Protein AF-A0A9X9MB03-F1 (afdb_monomer)

Secondary structure (DSSP, 8-state):
--HHHHHHHHHHHHTTS-SEEEETTTEEEESS---TT--HHHHHH--GGG---SS-PPPP--S----------------PPP--

Sequence (84 aa):
MHGKKILQILEDVYTWLPI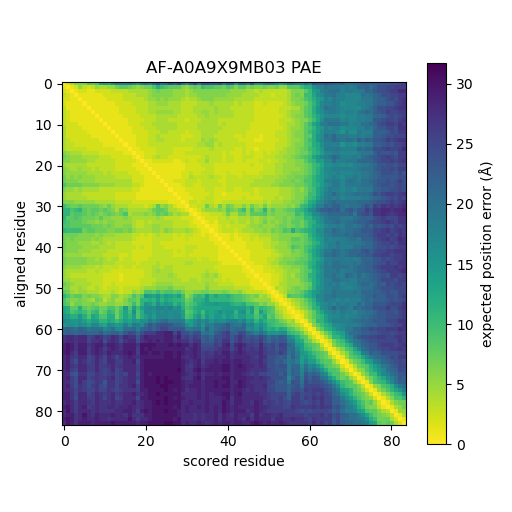GTIIDNEILVIHGGISESTDLNLLHRIERHKMKSVLMPPISVDEDHDTDLKKTKIGATVVPREIK

Solvent-accessible surface area (backbone atoms only — not comparable to full-a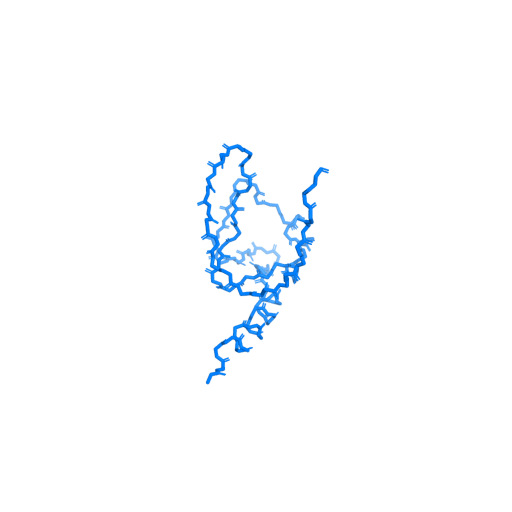tom values): 6042 Å² total; per-residue (Å²): 144,54,66,71,62,53,49,55,52,49,24,59,56,55,12,70,56,76,78,58,52,69,49,92,88,76,46,80,47,59,87,90,70,86,57,98,83,66,48,70,70,58,62,74,66,57,67,54,66,76,53,75,49,82,89,58,80,87,77,82,85,69,86,87,73,98,66,89,78,77,77,87,85,88,84,89,82,90,80,88,82,87,87,133

Mean predicted aligned error: 13.11 Å

Foldseek 3Di:
DCVVVVLVVVQQVQLPDQQWDDDPVPDIGGDPDDDPPDDPVVSVPDSSNVDGDDPDDDDDCPDDDDDPPDDPDDDDDDDDDDDD

Structure (mmCIF, N/CA/C/O backbone):
data_AF-A0A9X9MB03-F1
#
_entry.id   AF-A0A9X9MB03-F1
#
loop_
_atom_site.group_PDB
_atom_site.id
_atom_site.type_symbol
_atom_site.label_atom_id
_atom_site.label_alt_id
_atom_site.label_comp_id
_atom_site.label_asym_id
_atom_site.label_entity_id
_atom_site.label_seq_id
_atom_site.pdbx_PDB_ins_code
_atom_site.Cartn_x
_atom_site.Cartn_y
_atom_site.Cartn_z
_atom_site.occupancy
_atom_site.B_iso_or_equiv
_atom_site.auth_seq_id
_atom_site.auth_comp_id
_atom_site.auth_asym_id
_atom_site.auth_atom_id
_atom_site.pdbx_PDB_model_num
ATOM 1 N N . MET A 1 1 ? 15.088 -8.298 -24.692 1.00 58.84 1 MET A N 1
ATOM 2 C CA . MET A 1 1 ? 15.692 -7.647 -23.502 1.00 58.84 1 MET A CA 1
ATOM 3 C C . MET A 1 1 ? 14.817 -6.466 -23.067 1.00 58.84 1 MET A C 1
ATOM 5 O O . MET A 1 1 ? 15.078 -5.346 -23.482 1.00 58.84 1 MET A O 1
ATOM 9 N N . HIS A 1 2 ? 13.752 -6.692 -22.282 1.00 93.94 2 HIS A N 1
ATOM 10 C CA . HIS A 1 2 ? 12.830 -5.617 -21.848 1.00 93.94 2 HIS A CA 1
ATOM 11 C C . HIS A 1 2 ? 12.544 -5.595 -20.341 1.00 93.94 2 HIS A C 1
ATOM 13 O O . HIS A 1 2 ? 11.996 -4.611 -19.853 1.00 93.94 2 HIS A O 1
ATOM 19 N N . GLY A 1 3 ? 12.965 -6.625 -19.594 1.00 92.62 3 GLY A N 1
ATOM 20 C CA . GLY A 1 3 ? 12.645 -6.775 -18.169 1.00 92.62 3 GLY A CA 1
ATOM 21 C C . GLY A 1 3 ? 13.028 -5.563 -17.321 1.00 92.62 3 GLY A C 1
ATOM 22 O O . GLY A 1 3 ? 12.211 -5.095 -16.543 1.00 92.62 3 GLY A O 1
ATOM 23 N N . LYS A 1 4 ? 14.211 -4.973 -17.550 1.00 91.00 4 LYS A N 1
ATOM 24 C CA . LYS A 1 4 ? 14.636 -3.751 -16.844 1.00 91.00 4 LYS A CA 1
ATOM 25 C C . LYS A 1 4 ? 13.659 -2.586 -17.043 1.00 91.00 4 LYS A C 1
ATOM 27 O O . LYS A 1 4 ? 13.308 -1.918 -16.083 1.00 91.00 4 LYS A O 1
ATOM 32 N N . LYS A 1 5 ? 13.212 -2.355 -18.281 1.00 94.00 5 LYS A N 1
ATOM 33 C CA . LYS A 1 5 ? 12.283 -1.263 -18.606 1.00 94.00 5 LYS A CA 1
ATOM 34 C C . LYS A 1 5 ? 10.896 -1.516 -18.012 1.00 94.00 5 LYS A C 1
ATOM 36 O O . LYS A 1 5 ? 10.272 -0.590 -17.516 1.00 94.00 5 LYS A O 1
ATOM 41 N N . ILE A 1 6 ? 10.439 -2.768 -18.046 1.00 94.12 6 ILE A N 1
ATOM 42 C CA . ILE A 1 6 ? 9.170 -3.179 -17.433 1.00 94.12 6 ILE A CA 1
ATOM 43 C C . ILE A 1 6 ? 9.224 -2.953 -15.920 1.00 94.12 6 ILE A C 1
ATOM 45 O O . ILE A 1 6 ? 8.319 -2.336 -15.373 1.00 94.12 6 ILE A O 1
ATOM 49 N N . LEU A 1 7 ? 10.301 -3.389 -15.262 1.00 92.19 7 LEU A N 1
ATOM 50 C CA . LEU A 1 7 ? 10.456 -3.250 -13.817 1.00 92.19 7 LEU A CA 1
ATOM 51 C C . LEU A 1 7 ? 10.473 -1.782 -13.380 1.00 92.19 7 LEU A C 1
ATOM 53 O O . LEU A 1 7 ? 9.787 -1.443 -12.430 1.00 92.19 7 LEU A O 1
ATOM 57 N N . GLN A 1 8 ? 11.166 -0.907 -14.113 1.00 90.88 8 GLN A N 1
ATOM 58 C CA . GLN A 1 8 ? 11.173 0.534 -13.830 1.00 90.88 8 GLN A CA 1
ATOM 59 C C . GLN A 1 8 ? 9.768 1.151 -13.894 1.00 90.88 8 GLN A C 1
ATOM 61 O O . GLN A 1 8 ? 9.395 1.934 -13.028 1.00 90.88 8 GLN A O 1
ATOM 66 N N . ILE A 1 9 ? 8.969 0.772 -14.895 1.00 93.75 9 ILE A N 1
ATOM 67 C CA . ILE A 1 9 ? 7.587 1.255 -15.015 1.00 93.75 9 ILE A CA 1
ATOM 68 C C . ILE A 1 9 ? 6.729 0.708 -13.869 1.00 93.75 9 ILE A C 1
ATOM 70 O O . ILE A 1 9 ? 5.943 1.451 -13.292 1.00 93.75 9 ILE A O 1
ATOM 74 N N . LEU A 1 10 ? 6.879 -0.575 -13.524 1.00 93.44 10 LEU A N 1
ATOM 75 C CA . LEU A 1 10 ? 6.156 -1.178 -12.402 1.00 93.44 10 LEU A CA 1
ATOM 76 C C . LEU A 1 10 ? 6.516 -0.512 -11.071 1.00 93.44 10 LEU A C 1
ATOM 78 O O . LEU A 1 10 ? 5.616 -0.236 -10.286 1.00 93.44 10 LEU A O 1
ATOM 82 N N . GLU A 1 11 ? 7.797 -0.210 -10.844 1.00 91.00 11 GLU A N 1
ATOM 83 C CA . GLU A 1 11 ? 8.264 0.525 -9.664 1.00 91.00 11 GLU A CA 1
ATOM 84 C C . GLU A 1 11 ? 7.568 1.871 -9.539 1.00 91.00 11 GLU A C 1
ATOM 86 O O . GLU A 1 11 ? 7.059 2.185 -8.466 1.00 91.00 11 GLU A O 1
ATOM 91 N N . ASP A 1 12 ? 7.470 2.625 -10.632 1.00 91.31 12 ASP A N 1
ATOM 92 C CA . ASP A 1 12 ? 6.801 3.920 -10.626 1.00 91.31 12 ASP A CA 1
ATOM 93 C C . ASP A 1 12 ? 5.284 3.782 -10.428 1.00 91.31 12 ASP A C 1
ATOM 95 O O . ASP A 1 12 ? 4.711 4.484 -9.597 1.00 91.31 12 ASP A O 1
ATOM 99 N N . VAL A 1 13 ? 4.621 2.850 -11.121 1.00 93.50 13 VAL A N 1
ATOM 100 C CA . VAL A 1 13 ? 3.168 2.627 -10.995 1.00 93.50 13 VAL A CA 1
ATOM 101 C C . VAL A 1 13 ? 2.794 2.182 -9.580 1.00 93.50 13 VAL A C 1
ATOM 103 O O . VAL A 1 13 ? 1.827 2.683 -9.010 1.00 93.50 13 VAL A O 1
ATOM 106 N N . TYR A 1 14 ? 3.570 1.281 -8.976 1.00 91.44 14 TYR A N 1
ATOM 107 C CA . TYR A 1 14 ? 3.258 0.723 -7.659 1.00 91.44 14 TYR A CA 1
ATOM 108 C C . TYR A 1 14 ? 3.429 1.744 -6.533 1.00 91.44 14 TYR A C 1
ATOM 110 O O . TYR A 1 14 ? 2.870 1.555 -5.451 1.00 91.44 14 TYR A O 1
ATOM 118 N N . THR A 1 15 ? 4.145 2.848 -6.772 1.00 91.38 15 THR A N 1
ATOM 119 C CA . THR A 1 15 ? 4.226 3.953 -5.807 1.00 91.38 15 THR A CA 1
ATOM 120 C C . THR A 1 15 ? 2.888 4.664 -5.586 1.00 91.38 15 THR A C 1
ATOM 122 O O . THR A 1 15 ? 2.692 5.278 -4.540 1.00 91.38 15 THR A O 1
ATOM 125 N N . TRP A 1 16 ? 1.946 4.539 -6.526 1.00 92.06 16 TRP A N 1
ATOM 126 C CA . TRP A 1 16 ? 0.630 5.180 -6.461 1.00 92.06 16 TRP A CA 1
ATOM 127 C C . TRP A 1 16 ? -0.449 4.318 -5.810 1.00 92.06 16 TRP A C 1
ATOM 129 O O . TRP A 1 16 ? -1.564 4.792 -5.599 1.00 92.06 16 TRP A O 1
ATOM 139 N N . LEU A 1 17 ? -0.147 3.057 -5.492 1.00 91.50 17 LEU A N 1
ATOM 140 C CA . LEU A 1 17 ? -1.121 2.184 -4.851 1.00 91.50 17 LEU A CA 1
ATOM 141 C C . LEU A 1 17 ? -1.380 2.648 -3.409 1.00 91.50 17 LEU A C 1
ATOM 143 O O . LEU A 1 17 ? -0.420 2.869 -2.661 1.00 91.50 17 LEU A O 1
ATOM 147 N N . PRO A 1 18 ? -2.653 2.781 -3.000 1.00 90.75 18 PRO A N 1
ATOM 148 C CA . PRO A 1 18 ? -2.994 3.193 -1.647 1.00 90.75 18 PRO A CA 1
ATOM 149 C C . PRO A 1 18 ? -2.518 2.155 -0.626 1.00 90.75 18 PRO A C 1
ATOM 151 O O . PRO A 1 18 ? -2.487 0.955 -0.891 1.00 90.75 18 PRO A O 1
ATOM 154 N N . ILE A 1 19 ? -2.167 2.631 0.567 1.00 90.31 19 ILE A N 1
ATOM 155 C CA . ILE A 1 19 ? -1.737 1.784 1.695 1.00 90.31 19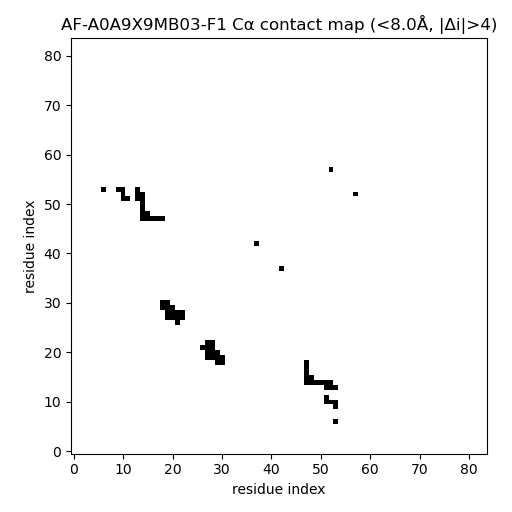 ILE A CA 1
ATOM 156 C C . ILE A 1 19 ? -2.910 1.160 2.455 1.00 90.31 19 ILE A C 1
ATOM 158 O O . ILE A 1 19 ? -2.751 0.141 3.124 1.00 90.31 19 ILE A O 1
ATOM 162 N N . GLY A 1 20 ? -4.084 1.773 2.341 1.00 92.81 20 GLY A N 1
ATOM 163 C CA . GLY A 1 20 ? -5.303 1.375 3.018 1.00 92.81 20 GLY A CA 1
ATOM 164 C C . GLY A 1 20 ? -6.455 2.293 2.661 1.00 92.81 20 GLY A C 1
ATOM 165 O O . GLY A 1 20 ? -6.265 3.324 2.014 1.00 92.81 20 GLY A O 1
ATOM 166 N N . THR A 1 21 ? -7.646 1.916 3.100 1.00 94.69 21 THR A N 1
ATOM 167 C CA . THR A 1 21 ? -8.850 2.735 2.972 1.00 94.69 21 THR A CA 1
ATOM 168 C C . THR A 1 21 ? -9.696 2.631 4.234 1.00 94.69 21 THR A C 1
ATOM 170 O O . THR A 1 21 ? -9.594 1.649 4.972 1.00 94.69 21 THR A O 1
ATOM 173 N N . ILE A 1 22 ? -10.519 3.648 4.478 1.00 95.25 22 ILE A N 1
ATOM 174 C CA . ILE A 1 22 ? -11.505 3.665 5.557 1.00 95.25 22 ILE A CA 1
ATOM 175 C C . ILE A 1 22 ? -12.884 3.687 4.909 1.00 95.25 22 ILE A C 1
ATOM 177 O O . ILE A 1 22 ? -13.177 4.575 4.109 1.00 95.25 22 ILE A O 1
ATOM 181 N N . ILE A 1 23 ? -13.711 2.704 5.247 1.00 97.56 23 ILE A N 1
ATOM 182 C CA . ILE A 1 23 ? -15.081 2.569 4.750 1.00 97.56 23 ILE A CA 1
ATOM 183 C C . ILE A 1 23 ? -16.031 3.032 5.853 1.00 97.56 23 ILE A C 1
ATOM 185 O O . ILE A 1 23 ? -15.853 2.660 7.014 1.00 97.56 23 ILE A O 1
ATOM 189 N N . ASP A 1 24 ? -16.988 3.885 5.484 1.00 97.88 24 ASP A N 1
ATOM 190 C CA . ASP A 1 24 ? -18.038 4.430 6.358 1.00 97.88 24 ASP A CA 1
ATOM 191 C C . ASP A 1 24 ? -17.529 5.079 7.654 1.00 97.88 24 ASP A C 1
ATOM 193 O O . ASP A 1 24 ? -18.250 5.174 8.637 1.00 97.88 24 ASP A O 1
ATOM 197 N N . ASN A 1 25 ? -16.273 5.543 7.666 1.00 95.38 25 ASN A N 1
ATOM 198 C CA . ASN A 1 25 ? -15.593 6.071 8.855 1.00 95.38 25 ASN A CA 1
ATOM 199 C C . ASN A 1 25 ? -15.472 5.072 10.026 1.00 95.38 25 ASN A C 1
ATOM 201 O O . ASN A 1 25 ? -15.108 5.474 11.129 1.00 95.38 25 ASN A O 1
ATOM 205 N N . GLU A 1 26 ? -15.702 3.781 9.779 1.00 95.94 26 GLU A N 1
ATOM 206 C CA . GLU A 1 26 ? -15.768 2.741 10.813 1.00 95.94 26 GLU A CA 1
ATOM 207 C C . GLU A 1 26 ? -14.790 1.588 10.562 1.00 95.94 26 GLU A C 1
ATOM 209 O O . GLU A 1 26 ? -14.237 1.024 11.506 1.00 95.94 26 GLU A O 1
ATOM 214 N N . ILE A 1 27 ? -14.540 1.238 9.296 1.00 95.88 27 ILE A N 1
ATOM 215 C CA . ILE A 1 27 ? -13.794 0.027 8.940 1.00 95.88 27 ILE A CA 1
ATOM 216 C C . ILE A 1 27 ? -12.485 0.398 8.247 1.00 95.88 27 ILE A C 1
ATOM 218 O O . ILE A 1 27 ? -12.484 0.874 7.112 1.00 95.88 27 ILE A O 1
ATOM 222 N N . LEU A 1 28 ? -11.357 0.132 8.910 1.00 94.88 28 LEU A N 1
ATOM 223 C CA . LEU A 1 28 ? -10.021 0.237 8.320 1.00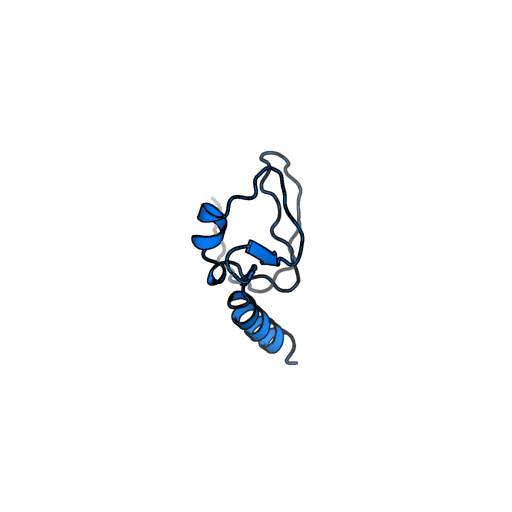 94.88 28 LEU A CA 1
ATOM 224 C C . LEU A 1 28 ? -9.667 -1.048 7.555 1.00 94.88 28 LEU A C 1
ATOM 226 O O . LEU A 1 28 ? -9.640 -2.132 8.134 1.00 94.88 28 LEU A O 1
ATOM 230 N N . VAL A 1 29 ? -9.326 -0.917 6.271 1.00 95.19 29 VAL A N 1
ATOM 231 C CA . VAL A 1 29 ? -8.881 -2.020 5.402 1.00 95.19 29 VAL A CA 1
ATOM 232 C C . VAL A 1 29 ? -7.436 -1.777 4.948 1.00 95.19 29 VAL A C 1
ATOM 234 O O . VAL A 1 29 ? -7.163 -0.772 4.291 1.00 95.19 29 VAL A O 1
ATOM 237 N N . ILE A 1 30 ? -6.514 -2.696 5.273 1.00 93.19 30 ILE A N 1
ATOM 238 C CA . ILE A 1 30 ? -5.064 -2.620 4.976 1.00 93.19 30 ILE A CA 1
ATOM 239 C C . ILE A 1 30 ? -4.471 -4.004 4.648 1.00 93.19 30 ILE A C 1
ATOM 241 O O . ILE A 1 30 ? -4.993 -5.021 5.095 1.00 93.19 30 ILE A O 1
ATOM 245 N N . HIS A 1 31 ? -3.380 -4.058 3.868 1.00 85.31 31 HIS A N 1
ATOM 246 C CA . HIS A 1 31 ? -2.856 -5.319 3.306 1.00 85.31 31 HIS A CA 1
ATOM 247 C C . HIS A 1 31 ? -2.010 -6.176 4.271 1.00 85.31 31 HIS A C 1
ATOM 249 O O . HIS A 1 31 ? -2.024 -7.396 4.154 1.00 85.31 31 HIS A O 1
ATOM 255 N N . GLY A 1 32 ? -1.272 -5.568 5.206 1.00 84.25 32 GLY A N 1
ATOM 256 C CA . GLY A 1 32 ? -0.436 -6.301 6.171 1.00 84.25 32 GLY A CA 1
ATOM 257 C C . GLY A 1 32 ? -1.156 -6.591 7.488 1.00 84.25 32 GLY A C 1
ATOM 258 O O . GLY A 1 32 ? -1.206 -7.729 7.941 1.00 84.25 32 GLY A O 1
ATOM 259 N N . GLY A 1 33 ? -1.725 -5.547 8.090 1.00 87.50 33 GLY A N 1
ATOM 260 C CA . GLY A 1 33 ? -2.333 -5.594 9.417 1.00 87.50 33 GLY A CA 1
ATOM 261 C C . GLY A 1 33 ? -1.907 -4.395 10.257 1.00 87.50 33 GLY A C 1
ATOM 262 O O . GLY A 1 33 ? -1.218 -3.499 9.768 1.00 87.50 33 GLY A O 1
ATOM 263 N N . ILE A 1 34 ? -2.353 -4.372 11.508 1.00 92.25 34 ILE A N 1
ATOM 264 C CA . ILE A 1 34 ? -2.052 -3.304 12.464 1.00 92.25 34 ILE A CA 1
ATOM 265 C C . ILE A 1 34 ? -0.880 -3.695 13.370 1.00 92.25 34 ILE A C 1
ATOM 267 O O . ILE A 1 34 ? -0.664 -4.867 13.672 1.00 92.25 34 ILE A O 1
ATO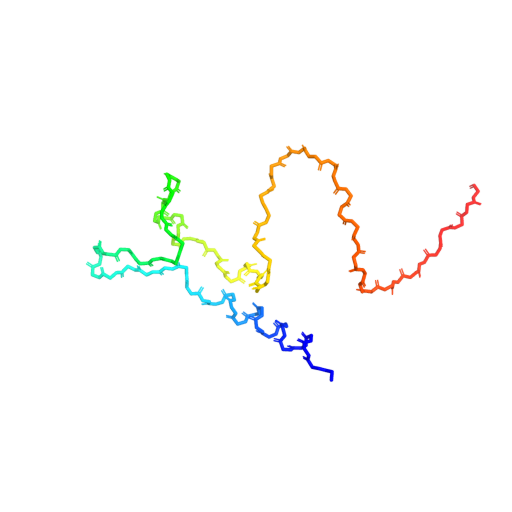M 271 N N . SER 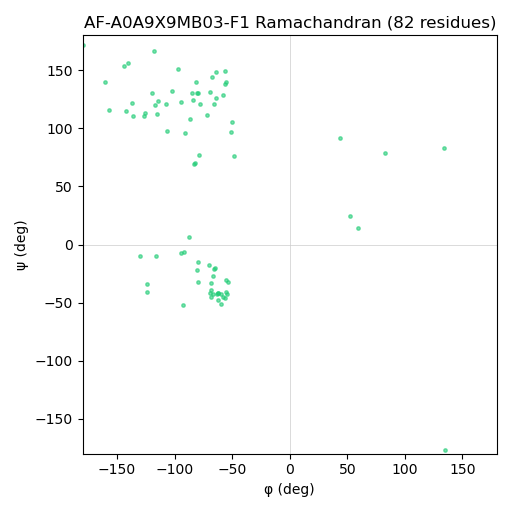A 1 35 ? -0.149 -2.688 13.820 1.00 90.12 35 SER A N 1
ATOM 272 C CA . SER A 1 35 ? 0.889 -2.751 14.849 1.00 90.12 35 SER A CA 1
ATOM 273 C C . SER A 1 35 ? 0.490 -1.882 16.045 1.00 90.12 35 SER A C 1
ATOM 275 O O . SER A 1 35 ? -0.386 -1.026 15.928 1.00 90.12 35 SER A O 1
ATOM 277 N N . GLU A 1 36 ? 1.180 -2.032 17.178 1.00 93.31 36 GLU A N 1
ATOM 278 C CA . GLU A 1 36 ? 1.029 -1.131 18.337 1.00 93.31 36 GLU A CA 1
ATOM 279 C C . GLU A 1 36 ? 1.270 0.346 17.967 1.00 93.31 36 GLU A C 1
ATOM 281 O O . GLU A 1 36 ? 0.647 1.248 18.516 1.00 93.31 36 GLU A O 1
ATOM 286 N N . SER A 1 37 ? 2.129 0.589 16.975 1.00 90.44 37 SER A N 1
ATOM 287 C CA . SER A 1 37 ? 2.475 1.914 16.453 1.00 90.44 37 SER A CA 1
ATOM 288 C C . SER A 1 37 ? 1.549 2.432 15.344 1.00 90.44 37 SER A C 1
ATOM 290 O O . SER A 1 37 ? 1.850 3.453 14.724 1.00 90.44 37 SER A O 1
ATOM 292 N N . THR A 1 38 ? 0.449 1.738 15.035 1.00 92.31 38 THR A N 1
ATOM 293 C CA . THR A 1 38 ? -0.465 2.167 13.968 1.00 92.31 38 THR A CA 1
ATOM 294 C C . THR A 1 38 ? -1.265 3.400 14.396 1.00 92.31 38 THR A C 1
ATOM 296 O O . THR A 1 38 ? -2.155 3.309 15.235 1.00 92.31 38 THR A O 1
ATOM 299 N N . ASP A 1 39 ? -0.981 4.546 13.767 1.00 93.12 39 ASP A N 1
ATOM 300 C CA . ASP A 1 39 ? -1.717 5.808 13.924 1.00 93.12 39 ASP A CA 1
ATOM 301 C C . ASP A 1 39 ? -2.309 6.273 12.583 1.00 93.12 39 ASP A C 1
ATOM 303 O O . ASP A 1 39 ? -1.619 6.365 11.565 1.00 93.12 39 ASP A O 1
ATOM 307 N N . LEU A 1 40 ? -3.601 6.604 12.587 1.00 92.94 40 LEU A N 1
ATOM 308 C CA . LEU A 1 40 ? -4.344 7.052 11.407 1.00 92.94 40 LEU A CA 1
ATOM 309 C C . LEU A 1 40 ? -3.885 8.432 10.918 1.00 92.94 40 LEU A C 1
ATOM 311 O O . LEU A 1 40 ? -3.885 8.679 9.711 1.00 92.94 40 LEU A O 1
ATOM 315 N N . ASN A 1 41 ? -3.462 9.324 11.822 1.00 92.75 41 ASN A N 1
ATOM 316 C CA . ASN A 1 41 ? -2.961 10.644 11.426 1.00 92.75 41 ASN A CA 1
ATOM 317 C C . ASN A 1 41 ? -1.621 10.531 10.702 1.00 92.75 41 ASN A C 1
ATOM 319 O O . ASN A 1 41 ? -1.408 11.203 9.689 1.00 92.75 41 ASN A O 1
ATOM 323 N N . LEU A 1 42 ? -0.737 9.666 11.201 1.00 91.44 42 LEU A N 1
ATOM 324 C CA . LEU A 1 42 ? 0.487 9.294 10.509 1.00 91.44 42 LEU A CA 1
ATOM 325 C C . LEU A 1 42 ? 0.167 8.670 9.147 1.00 91.44 42 LEU A C 1
ATOM 327 O O . LEU A 1 42 ? 0.674 9.154 8.138 1.00 91.44 42 LEU A O 1
ATOM 331 N N . LEU A 1 43 ? -0.720 7.668 9.099 1.00 91.12 43 LEU A N 1
ATOM 332 C CA . LEU A 1 43 ? -1.099 6.966 7.868 1.00 91.12 43 LEU A CA 1
ATOM 333 C C . LEU A 1 43 ? -1.609 7.931 6.786 1.00 91.12 43 LEU A C 1
ATOM 335 O O . LEU A 1 43 ? -1.224 7.822 5.625 1.00 91.12 43 LEU A O 1
ATOM 339 N N . HIS A 1 44 ? -2.413 8.923 7.172 1.00 90.50 44 HIS A N 1
ATOM 340 C CA . HIS A 1 44 ? -2.935 9.944 6.264 1.00 90.50 44 HIS A CA 1
ATOM 341 C C . HIS A 1 44 ? -1.852 10.874 5.688 1.00 90.50 44 HIS A C 1
ATOM 343 O O . HIS A 1 44 ? -2.013 11.411 4.594 1.00 90.50 44 HIS A O 1
ATOM 349 N N . ARG A 1 45 ? -0.743 11.073 6.410 1.00 91.81 45 ARG A N 1
ATOM 350 C CA . ARG A 1 45 ? 0.355 11.975 6.020 1.00 91.81 45 ARG A CA 1
ATOM 351 C C . ARG A 1 45 ? 1.490 11.271 5.280 1.00 91.81 45 ARG A C 1
ATOM 353 O O . ARG A 1 45 ? 2.399 11.948 4.802 1.00 91.81 45 ARG A O 1
ATOM 360 N N . ILE A 1 46 ? 1.467 9.941 5.184 1.00 90.81 46 ILE A N 1
ATOM 361 C CA . ILE A 1 46 ? 2.523 9.179 4.514 1.00 90.81 46 ILE A CA 1
ATOM 362 C C . ILE A 1 46 ? 2.576 9.527 3.023 1.00 90.81 46 ILE A C 1
ATOM 364 O O . ILE A 1 46 ? 1.618 9.364 2.268 1.00 90.81 46 ILE A O 1
ATOM 368 N N . GLU A 1 47 ? 3.762 9.919 2.565 1.00 91.31 47 GLU A N 1
ATOM 369 C CA . GLU A 1 47 ? 4.048 10.176 1.156 1.00 91.31 47 GLU A CA 1
ATOM 370 C C . GLU A 1 47 ? 4.351 8.868 0.412 1.00 91.31 47 GLU A C 1
ATOM 372 O O . GLU A 1 47 ? 5.480 8.600 0.000 1.00 91.31 47 GLU A O 1
ATOM 377 N N . ARG A 1 48 ? 3.321 8.032 0.224 1.00 90.06 48 ARG A N 1
ATOM 378 C CA . ARG A 1 48 ? 3.446 6.685 -0.364 1.00 90.06 48 ARG A CA 1
ATOM 379 C C . ARG A 1 48 ? 4.162 6.661 -1.724 1.00 90.06 48 ARG A C 1
ATOM 381 O O . ARG A 1 48 ? 4.897 5.711 -2.007 1.00 90.06 48 ARG A O 1
ATOM 388 N N . HIS A 1 49 ? 4.013 7.725 -2.511 1.00 90.75 49 HIS A N 1
ATOM 389 C CA . HIS A 1 49 ? 4.642 7.898 -3.822 1.00 90.75 49 HIS A CA 1
ATOM 390 C C . HIS A 1 49 ? 6.181 7.995 -3.774 1.00 90.75 49 HIS A C 1
ATOM 392 O O . HIS A 1 49 ? 6.850 7.748 -4.775 1.00 90.75 49 HIS A O 1
ATOM 398 N N . LYS A 1 50 ? 6.772 8.334 -2.618 1.00 89.62 50 LYS A N 1
ATOM 399 C CA . LYS A 1 50 ? 8.235 8.392 -2.445 1.00 89.62 50 LYS A CA 1
ATOM 400 C C . LYS A 1 50 ? 8.863 7.016 -2.226 1.00 89.62 50 LYS A C 1
ATOM 402 O O . LYS A 1 50 ? 10.073 6.862 -2.367 1.00 89.62 50 LYS A O 1
ATOM 407 N N . MET A 1 51 ? 8.054 6.008 -1.905 1.00 86.25 51 MET A N 1
ATOM 408 C CA . MET A 1 51 ? 8.523 4.657 -1.623 1.00 86.25 51 MET A CA 1
ATOM 409 C C . MET A 1 51 ? 8.547 3.818 -2.906 1.00 86.25 51 MET A C 1
ATOM 411 O O . MET A 1 51 ? 7.536 3.244 -3.321 1.00 86.25 51 MET A O 1
ATOM 415 N N . LYS A 1 52 ? 9.730 3.747 -3.527 1.00 86.25 52 LYS A N 1
ATOM 416 C CA . LYS A 1 52 ? 9.996 2.900 -4.695 1.00 86.25 52 LYS A CA 1
ATOM 417 C C . LYS A 1 52 ? 10.410 1.507 -4.252 1.00 86.25 52 LYS A C 1
ATOM 419 O O . LYS A 1 52 ? 11.508 1.312 -3.740 1.00 86.25 52 LYS A O 1
ATOM 424 N N . SER A 1 53 ? 9.526 0.543 -4.451 1.00 79.00 53 SER A N 1
ATOM 425 C CA . SER A 1 53 ? 9.849 -0.866 -4.284 1.00 79.00 53 SER A CA 1
ATOM 426 C C . SER A 1 53 ? 8.831 -1.734 -5.016 1.00 79.00 53 SER A C 1
ATOM 428 O O . SER A 1 53 ? 7.632 -1.460 -4.977 1.00 79.00 53 SER A O 1
ATOM 430 N N . VAL A 1 54 ? 9.328 -2.789 -5.661 1.00 79.38 54 VAL A N 1
ATOM 431 C CA . VAL A 1 54 ? 8.514 -3.874 -6.237 1.00 79.38 54 VAL A CA 1
ATOM 432 C C . VAL A 1 54 ? 8.945 -5.223 -5.676 1.00 79.38 54 VAL A C 1
ATOM 434 O O . VAL A 1 54 ? 8.097 -6.051 -5.369 1.00 79.38 54 VAL A O 1
ATOM 437 N N . LEU A 1 55 ? 10.255 -5.446 -5.533 1.00 78.75 55 LEU A N 1
ATOM 438 C CA . LEU A 1 55 ? 10.812 -6.748 -5.148 1.00 78.75 55 LEU A CA 1
ATOM 439 C C . LEU A 1 55 ? 11.543 -6.747 -3.800 1.00 78.75 55 LEU A C 1
ATOM 441 O O . LEU A 1 55 ? 11.893 -7.821 -3.321 1.00 78.75 55 LEU A O 1
ATOM 445 N N . MET A 1 56 ? 11.798 -5.584 -3.191 1.00 71.12 56 MET A N 1
ATOM 446 C CA . MET A 1 56 ? 12.566 -5.499 -1.943 1.00 71.12 56 MET A CA 1
ATOM 447 C C . MET A 1 56 ? 11.804 -4.738 -0.859 1.00 71.12 56 MET A C 1
ATOM 449 O O . MET A 1 56 ? 11.614 -3.527 -0.993 1.00 71.12 56 MET A O 1
ATOM 453 N N . PRO A 1 57 ? 11.383 -5.396 0.229 1.00 65.56 57 PRO A N 1
ATOM 454 C CA . PRO A 1 57 ? 10.820 -4.693 1.372 1.00 65.56 57 PRO A CA 1
ATOM 455 C C . PRO A 1 57 ? 11.809 -3.639 1.905 1.00 65.56 57 PRO A C 1
ATOM 457 O O . PRO A 1 57 ? 13.023 -3.832 1.785 1.00 65.56 57 PRO A O 1
ATOM 460 N N . PRO A 1 58 ? 11.324 -2.527 2.483 1.00 64.81 58 PRO A N 1
ATOM 461 C CA . PRO A 1 58 ? 12.193 -1.586 3.177 1.00 64.81 58 PRO A CA 1
ATOM 462 C C . PRO A 1 58 ? 12.942 -2.309 4.305 1.00 64.81 58 PRO A C 1
ATOM 464 O O . PRO A 1 58 ? 12.342 -3.026 5.104 1.00 64.81 58 PRO A O 1
ATOM 467 N N . ILE A 1 59 ? 14.262 -2.146 4.321 1.00 72.50 59 ILE A N 1
ATOM 468 C CA . ILE A 1 59 ? 15.167 -2.748 5.303 1.00 72.50 59 ILE A CA 1
ATOM 469 C C . ILE A 1 59 ? 15.104 -1.877 6.563 1.00 72.50 59 ILE A C 1
ATOM 471 O O . ILE A 1 59 ? 15.208 -0.653 6.447 1.00 72.50 59 ILE A O 1
ATOM 475 N N . SER A 1 60 ? 14.915 -2.467 7.745 1.00 62.44 60 SER A N 1
ATOM 476 C CA . SER A 1 60 ? 15.010 -1.719 9.000 1.00 62.44 60 SER A CA 1
ATOM 477 C C . SER A 1 60 ? 16.451 -1.248 9.192 1.00 62.44 60 SER A C 1
ATOM 479 O O . SER A 1 60 ? 17.387 -2.045 9.198 1.00 62.44 60 SER A O 1
ATOM 481 N N . VAL A 1 61 ? 16.631 0.067 9.296 1.00 57.44 61 VAL A N 1
ATOM 482 C CA . VAL A 1 61 ? 17.899 0.686 9.694 1.00 57.44 61 VAL A CA 1
ATOM 483 C C . VAL A 1 61 ? 17.981 0.671 11.217 1.00 57.44 61 VAL A C 1
ATOM 485 O O . VAL A 1 61 ? 17.849 1.703 11.861 1.00 57.44 61 VAL A O 1
ATOM 488 N N . ASP A 1 62 ? 18.140 -0.514 11.799 1.00 53.34 62 ASP A N 1
ATOM 489 C CA . ASP A 1 62 ? 18.636 -0.595 13.170 1.00 53.34 62 ASP A CA 1
ATOM 490 C C . ASP A 1 62 ? 20.151 -0.374 13.102 1.00 53.34 62 ASP A C 1
ATOM 492 O O . ASP A 1 62 ? 20.858 -1.045 12.344 1.00 53.34 62 ASP A O 1
ATOM 496 N N . GLU A 1 63 ? 20.631 0.656 13.799 1.00 53.25 63 GLU A N 1
ATOM 497 C CA . GLU A 1 63 ? 22.048 0.994 13.857 1.00 53.25 63 GLU A CA 1
ATOM 498 C C . GLU A 1 63 ? 22.875 -0.205 14.354 1.00 53.25 63 GLU A C 1
ATOM 500 O O . GLU A 1 63 ? 22.523 -0.873 15.324 1.00 53.25 63 GLU A O 1
ATOM 505 N N . ASP A 1 64 ? 24.014 -0.392 13.684 1.00 47.03 64 ASP A N 1
ATOM 506 C CA . ASP A 1 64 ? 25.145 -1.259 14.026 1.00 47.03 64 ASP A CA 1
ATOM 507 C C . ASP A 1 64 ? 25.048 -2.756 13.654 1.00 47.03 64 ASP A C 1
ATOM 509 O O . ASP A 1 64 ? 24.878 -3.647 14.482 1.00 47.03 64 ASP A O 1
ATOM 513 N N . HIS A 1 65 ? 25.290 -3.053 12.371 1.00 43.12 65 HIS A N 1
ATOM 514 C CA . HIS A 1 65 ? 26.231 -4.121 12.028 1.00 43.12 65 HIS A CA 1
ATOM 515 C C . HIS A 1 65 ? 26.801 -3.937 10.617 1.00 43.12 65 HIS A C 1
ATOM 517 O O . HIS A 1 65 ? 26.096 -4.028 9.610 1.00 43.12 65 HIS A O 1
ATOM 523 N N . ASP A 1 66 ? 28.115 -3.723 10.566 1.00 47.16 66 ASP A N 1
ATOM 524 C CA . ASP A 1 66 ? 28.965 -3.900 9.391 1.00 47.16 66 ASP A CA 1
ATOM 525 C C . ASP A 1 66 ? 28.725 -5.299 8.799 1.00 47.16 66 ASP A C 1
ATOM 527 O O . ASP A 1 66 ? 29.238 -6.308 9.283 1.00 47.16 66 ASP A O 1
ATOM 531 N N . THR A 1 67 ? 27.863 -5.384 7.786 1.00 39.94 67 THR A N 1
ATOM 532 C CA . THR A 1 67 ? 27.743 -6.576 6.953 1.00 39.94 67 THR A CA 1
ATOM 533 C C . THR A 1 67 ? 27.883 -6.171 5.499 1.00 39.94 67 THR A C 1
ATOM 535 O O . THR A 1 67 ? 27.046 -5.496 4.900 1.00 39.94 67 THR A O 1
ATOM 538 N N . ASP A 1 68 ? 29.019 -6.599 4.959 1.00 44.06 68 ASP A N 1
ATOM 539 C CA . ASP A 1 68 ? 29.441 -6.621 3.567 1.00 44.06 68 ASP A CA 1
ATOM 540 C C . ASP A 1 68 ? 28.356 -7.227 2.651 1.00 44.06 68 ASP A C 1
ATOM 542 O O . ASP A 1 68 ? 28.457 -8.359 2.179 1.00 44.06 68 ASP A O 1
ATOM 546 N N . LEU A 1 69 ? 27.295 -6.473 2.354 1.00 46.41 69 LEU A N 1
ATOM 547 C CA . LEU A 1 69 ? 26.390 -6.769 1.248 1.00 46.41 69 LEU A CA 1
ATOM 548 C C . LEU A 1 69 ? 27.056 -6.289 -0.045 1.00 46.41 69 LEU A C 1
ATOM 550 O O . LEU A 1 69 ? 26.739 -5.246 -0.625 1.00 46.41 69 LEU A O 1
ATOM 554 N N . LYS A 1 70 ? 28.025 -7.086 -0.508 1.00 39.31 70 LYS A N 1
ATOM 555 C CA . LYS A 1 70 ? 28.619 -6.970 -1.840 1.00 39.31 70 LYS A CA 1
ATOM 556 C C . LYS A 1 70 ? 27.532 -6.914 -2.917 1.00 39.31 70 LYS A C 1
ATOM 558 O O . LYS A 1 70 ? 26.993 -7.918 -3.363 1.00 39.31 70 LYS A O 1
ATOM 563 N N . LYS A 1 71 ? 27.338 -5.708 -3.444 1.00 38.78 71 LYS A N 1
ATOM 564 C CA . LYS A 1 71 ? 27.712 -5.360 -4.821 1.00 38.78 71 LYS A CA 1
ATOM 565 C C . LYS A 1 71 ? 27.347 -6.412 -5.881 1.00 38.78 71 LYS A C 1
ATOM 567 O O . LYS A 1 71 ? 28.202 -7.181 -6.311 1.00 38.78 71 LYS A O 1
ATOM 572 N N . THR A 1 72 ? 26.162 -6.274 -6.472 1.00 29.80 72 THR A N 1
ATOM 573 C CA . THR A 1 72 ? 26.004 -6.562 -7.908 1.00 29.80 72 THR A CA 1
ATOM 574 C C . THR A 1 72 ? 25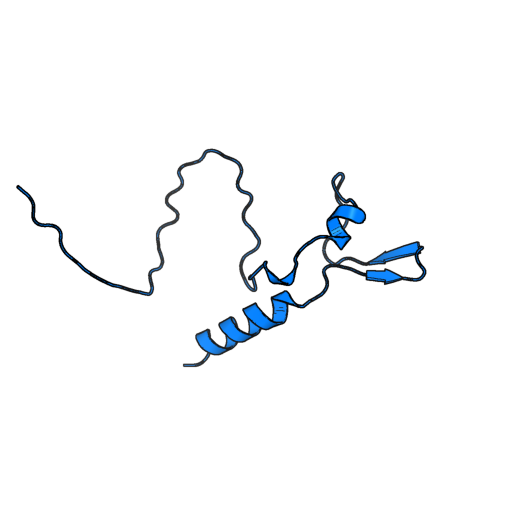.857 -5.239 -8.663 1.00 29.80 72 THR A C 1
ATOM 576 O O . THR A 1 72 ? 24.808 -4.606 -8.683 1.00 29.80 72 THR A O 1
ATOM 579 N N . LYS A 1 73 ? 26.993 -4.791 -9.213 1.00 45.12 73 LYS A N 1
ATOM 580 C CA . LYS A 1 73 ? 27.210 -3.594 -10.043 1.00 45.12 73 LYS A CA 1
ATOM 581 C C . LYS A 1 73 ? 26.303 -3.568 -11.280 1.00 45.12 73 LYS A C 1
ATOM 583 O O . LYS A 1 73 ? 26.320 -4.537 -12.031 1.00 45.12 73 LYS A O 1
ATOM 588 N N . ILE A 1 74 ? 25.767 -2.393 -11.630 1.00 35.81 74 ILE A N 1
ATOM 589 C CA . ILE A 1 74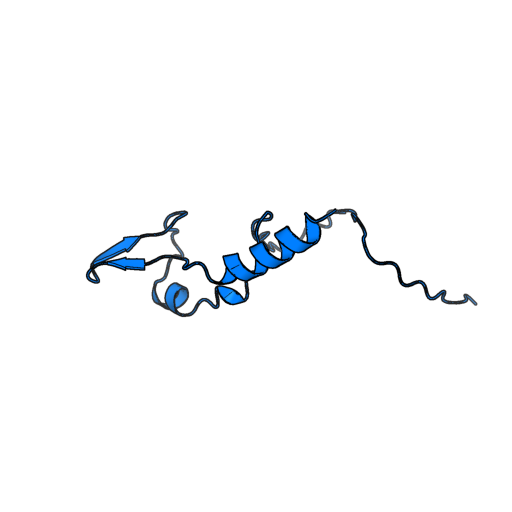 ? 25.730 -1.933 -13.032 1.00 35.81 74 ILE A CA 1
ATOM 590 C C . ILE A 1 74 ? 25.983 -0.419 -13.070 1.00 35.81 74 ILE A C 1
ATOM 592 O O . ILE A 1 74 ? 25.162 0.354 -12.589 1.00 35.81 74 ILE A O 1
ATOM 596 N N . GLY A 1 75 ? 27.104 -0.008 -13.669 1.00 31.44 75 GLY A N 1
ATOM 597 C CA . GLY A 1 75 ? 27.413 1.395 -13.969 1.00 31.44 75 GLY A CA 1
ATOM 598 C C . GLY A 1 75 ? 28.835 1.787 -13.583 1.00 31.44 75 GLY A C 1
ATOM 599 O O . GLY A 1 75 ? 29.070 2.308 -12.500 1.00 31.44 75 GLY A O 1
ATOM 600 N N . ALA A 1 76 ? 29.794 1.487 -14.454 1.00 39.66 76 ALA A N 1
ATOM 601 C CA . ALA A 1 76 ? 31.174 1.923 -14.32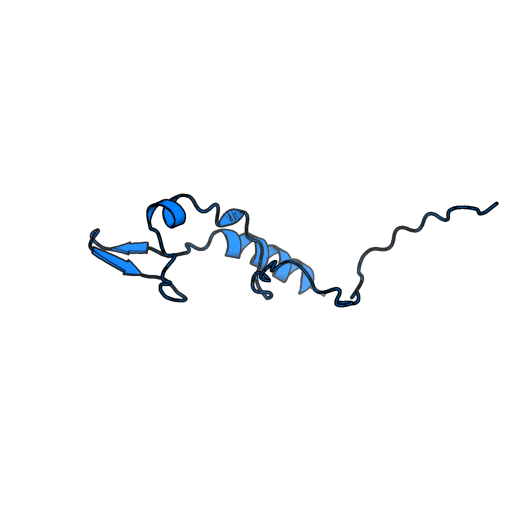2 1.00 39.66 76 ALA A CA 1
ATOM 602 C C . ALA A 1 76 ? 31.328 3.377 -14.788 1.00 39.66 76 ALA A C 1
ATOM 604 O O . ALA A 1 76 ? 30.963 3.677 -15.920 1.00 39.66 76 ALA A O 1
ATOM 605 N N . THR A 1 77 ? 31.973 4.215 -13.975 1.00 30.17 77 THR A N 1
ATOM 606 C CA . THR A 1 77 ? 32.755 5.353 -14.476 1.00 30.17 77 THR A CA 1
ATOM 607 C C . THR A 1 77 ? 34.065 5.386 -13.699 1.00 30.17 77 THR A C 1
ATOM 609 O O . THR A 1 77 ? 34.091 5.584 -12.486 1.00 30.17 77 THR A O 1
ATOM 612 N N . VAL A 1 78 ? 35.144 5.073 -14.410 1.00 38.28 78 VAL A N 1
ATOM 613 C CA . VAL A 1 78 ? 36.528 5.039 -13.937 1.00 38.28 78 VAL A CA 1
ATOM 614 C C . VAL A 1 78 ? 37.099 6.450 -14.032 1.00 38.28 78 VAL A C 1
ATOM 616 O O . VAL A 1 78 ? 37.037 7.044 -15.104 1.00 38.28 78 VAL A O 1
ATOM 619 N N . VAL A 1 79 ? 37.715 6.950 -12.959 1.00 31.62 79 VAL A N 1
ATOM 620 C CA . VAL A 1 79 ? 38.785 7.957 -13.050 1.00 31.62 79 VAL A CA 1
ATOM 621 C C . VAL A 1 79 ? 39.886 7.550 -12.055 1.00 31.62 79 VAL A C 1
ATOM 623 O O . VAL A 1 79 ? 39.566 7.375 -10.877 1.00 31.62 79 VAL A O 1
ATOM 626 N N . PRO A 1 80 ? 41.149 7.329 -12.473 1.00 38.03 80 PRO A N 1
ATOM 627 C CA . PRO A 1 80 ? 42.216 6.891 -11.571 1.00 38.03 80 PRO A CA 1
ATOM 628 C C . PRO A 1 80 ? 42.810 8.083 -10.806 1.00 38.03 80 PRO A C 1
ATOM 630 O O . PRO A 1 80 ? 43.027 9.142 -11.388 1.00 38.03 80 PRO A O 1
ATOM 633 N N . ARG A 1 81 ? 43.107 7.907 -9.513 1.00 33.78 81 ARG A N 1
ATOM 634 C CA . ARG A 1 81 ? 43.948 8.835 -8.738 1.00 33.78 81 ARG A CA 1
ATOM 635 C C . ARG A 1 81 ? 45.391 8.329 -8.765 1.00 33.78 81 ARG A C 1
ATOM 637 O O . ARG A 1 81 ? 45.635 7.190 -8.374 1.00 33.78 81 ARG A O 1
ATOM 644 N N . GLU A 1 82 ? 46.314 9.164 -9.239 1.00 34.47 82 GLU A N 1
ATOM 645 C CA . GLU A 1 82 ? 47.759 8.945 -9.119 1.00 34.47 82 GLU A CA 1
ATOM 646 C C . GLU A 1 82 ? 48.207 9.050 -7.655 1.00 34.47 82 GLU A C 1
ATOM 648 O O . GLU A 1 82 ? 47.677 9.848 -6.881 1.00 34.47 82 GLU A O 1
ATOM 653 N N . ILE A 1 83 ? 49.180 8.215 -7.290 1.00 38.88 83 ILE A N 1
ATOM 654 C CA . ILE A 1 83 ? 49.790 8.131 -5.963 1.00 38.88 83 ILE A CA 1
ATOM 655 C C . ILE A 1 83 ? 51.200 8.717 -6.061 1.00 38.88 83 ILE A C 1
ATOM 657 O O . ILE A 1 83 ? 52.034 8.159 -6.777 1.00 38.88 83 ILE A O 1
ATOM 661 N N . LYS A 1 84 ? 51.486 9.767 -5.287 1.00 39.03 84 LYS A N 1
ATOM 662 C CA . LYS A 1 84 ? 52.746 9.887 -4.546 1.00 39.03 84 LYS A CA 1
ATOM 663 C C . LYS A 1 84 ? 52.559 10.758 -3.312 1.00 39.03 84 LYS A C 1
ATOM 665 O O . LYS A 1 84 ? 51.913 11.818 -3.446 1.00 39.03 84 LYS A O 1
#

Radius of gyration: 19.76 Å; Cα contacts (8 Å, |Δi|>4): 36; chains: 1; bounding box: 71×20×42 Å

pLDDT: mean 75.0, std 23.25, range [29.8, 97.88]

Organism: Gulo gulo (NCBI:txid48420)

InterPro domains:
  IPR029052 Metallo-dependent phosphatase-like [G3DSA:3.60.21.10] (1-79)
  IPR029052 Metallo-dependent phosphatase-like [SSF56300] (4-50)
  IPR051134 Protein Phosphatase PPP [PTHR45668] (2-58)